Protein AF-A0A433SIH1-F1 (afdb_monomer_lite)

pLDDT: mean 79.59, std 10.71, range [51.03, 94.94]

Radius of gyration: 27.55 Å; chains: 1; bounding box: 48×40×76 Å

Organism: Elysia chlorotica (NCBI:txid188477)

Se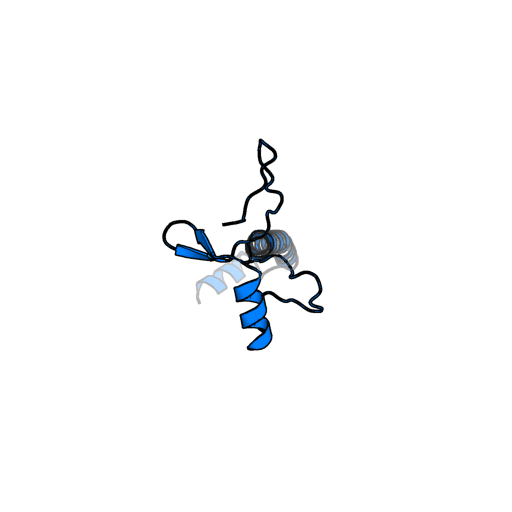condary structure (DSSP, 8-state):
-HHHHHHHHHH-S--HHHHHHHHHHHHHHHHHHHHHHHHHHHS------PPPTT-TT--SS--SHHHHHHHHHHS-EEEETTEEEE----EEE-SSS-EEE---

Structure (mmCIF, N/CA/C/O backbone):
data_AF-A0A433SIH1-F1
#
_entry.id   AF-A0A433SIH1-F1
#
loop_
_atom_site.group_PDB
_atom_site.id
_atom_site.type_symbol
_atom_site.label_atom_id
_atom_site.label_alt_id
_atom_site.label_comp_id
_atom_site.label_asym_id
_atom_site.label_entity_id
_atom_site.label_seq_id
_atom_site.pdbx_PDB_ins_code
_atom_site.Cartn_x
_atom_site.Cartn_y
_atom_site.Cartn_z
_atom_site.occupancy
_atom_site.B_iso_or_equiv
_atom_site.auth_seq_id
_atom_site.auth_comp_id
_atom_site.auth_asym_id
_atom_site.auth_atom_id
_atom_site.pdbx_PDB_model_num
ATOM 1 N N . MET A 1 1 ? -5.652 -10.390 44.430 1.00 52.38 1 MET A N 1
ATOM 2 C CA . MET A 1 1 ? -6.193 -9.302 43.592 1.00 52.38 1 MET A CA 1
ATOM 3 C C . MET A 1 1 ? -7.150 -8.464 44.440 1.00 52.38 1 MET A C 1
ATOM 5 O O . MET A 1 1 ? -8.348 -8.519 44.254 1.00 52.38 1 MET A O 1
ATOM 9 N N . LYS A 1 2 ? -6.635 -7.735 45.444 1.00 64.31 2 LYS A N 1
ATOM 10 C CA . LYS A 1 2 ? -7.468 -7.111 46.496 1.00 64.31 2 LYS A CA 1
ATOM 11 C C . LYS A 1 2 ? -8.179 -5.826 46.038 1.00 64.31 2 LYS A C 1
ATOM 13 O O . LYS A 1 2 ? -9.077 -5.364 46.719 1.00 64.31 2 LYS A O 1
ATOM 18 N N . PHE A 1 3 ? -7.758 -5.248 44.912 1.00 66.12 3 PHE A N 1
ATOM 19 C CA . PHE A 1 3 ? -8.336 -4.021 44.360 1.00 66.12 3 PHE A CA 1
ATOM 20 C C . PHE A 1 3 ? -9.607 -4.271 43.536 1.00 66.12 3 PHE A C 1
ATOM 22 O O . PHE A 1 3 ? -10.532 -3.471 43.637 1.00 66.12 3 PHE A O 1
ATOM 29 N N . ASP A 1 4 ? -9.692 -5.388 42.804 1.00 66.12 4 ASP A N 1
ATOM 30 C CA . ASP A 1 4 ? -10.888 -5.740 42.021 1.00 66.12 4 ASP A CA 1
ATOM 31 C C . ASP A 1 4 ? -12.111 -5.985 42.918 1.00 66.12 4 ASP A C 1
ATOM 33 O O . ASP A 1 4 ? -13.200 -5.503 42.614 1.00 66.12 4 ASP A O 1
ATOM 37 N N . ASP A 1 5 ? -11.920 -6.626 44.077 1.00 68.06 5 ASP A N 1
ATOM 38 C CA . ASP A 1 5 ? -12.994 -6.857 45.055 1.00 68.06 5 ASP A CA 1
ATOM 39 C C . ASP A 1 5 ? -13.561 -5.544 45.626 1.00 68.06 5 ASP A C 1
ATOM 41 O O . ASP A 1 5 ? -14.766 -5.412 45.835 1.00 68.06 5 ASP A O 1
ATOM 45 N N . ILE A 1 6 ? -12.705 -4.538 45.847 1.00 68.69 6 ILE A N 1
ATOM 46 C CA . ILE A 1 6 ? -13.115 -3.228 46.380 1.00 68.69 6 ILE A CA 1
ATOM 47 C C . ILE A 1 6 ? -13.903 -2.444 45.319 1.00 68.69 6 ILE A C 1
ATOM 49 O O . ILE A 1 6 ? -14.894 -1.785 45.640 1.00 68.69 6 ILE A O 1
ATOM 53 N N . LEU A 1 7 ? -13.493 -2.538 44.050 1.00 67.44 7 LEU A N 1
ATOM 54 C CA . LEU A 1 7 ? -14.175 -1.901 42.921 1.00 67.44 7 LEU A CA 1
ATOM 55 C C . LEU A 1 7 ? -15.544 -2.533 42.653 1.00 67.44 7 LEU A C 1
ATOM 57 O O . LEU A 1 7 ? -16.516 -1.804 42.444 1.00 67.44 7 LEU A O 1
ATOM 61 N N . ALA A 1 8 ? -15.642 -3.861 42.725 1.00 63.06 8 ALA A N 1
ATOM 62 C CA . ALA A 1 8 ? -16.906 -4.577 42.586 1.00 63.06 8 ALA A CA 1
ATOM 63 C C . ALA A 1 8 ? -17.892 -4.218 43.712 1.00 63.06 8 ALA A C 1
ATOM 65 O O . ALA A 1 8 ? -19.079 -4.013 43.456 1.00 63.06 8 ALA A O 1
ATOM 66 N N . GLN A 1 9 ? -17.401 -4.075 44.949 1.00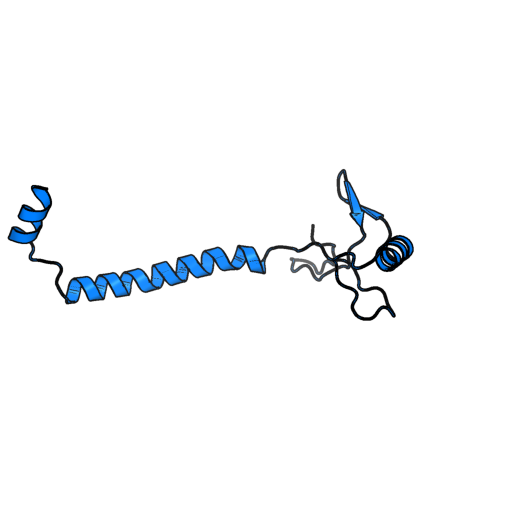 64.44 9 GLN A N 1
ATOM 67 C CA . GLN A 1 9 ? -18.234 -3.801 46.122 1.00 64.44 9 GLN A CA 1
ATOM 68 C C . GLN A 1 9 ? -18.738 -2.346 46.207 1.00 64.44 9 GLN A C 1
ATOM 70 O O . GLN A 1 9 ? -19.814 -2.112 46.751 1.00 64.44 9 GLN A O 1
ATOM 75 N N . GLN A 1 10 ? -17.985 -1.371 45.684 1.00 61.75 10 GLN A N 1
ATOM 76 C CA . G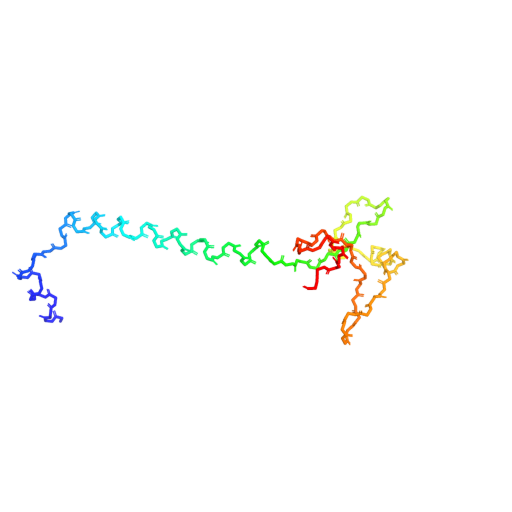LN A 1 10 ? -18.335 0.062 45.732 1.00 61.75 10 GLN A CA 1
ATOM 77 C C . GLN A 1 10 ? -19.056 0.565 44.471 1.00 61.75 10 GLN A C 1
ATOM 79 O O . GLN A 1 10 ? -19.878 1.474 44.558 1.00 61.75 10 GLN A O 1
ATOM 84 N N . THR A 1 11 ? -18.758 -0.008 43.301 1.00 64.56 11 THR A N 1
ATOM 85 C CA . THR A 1 11 ? -19.213 0.511 41.993 1.00 64.56 11 THR A CA 1
ATOM 86 C C . THR A 1 11 ? -20.237 -0.393 41.295 1.00 64.56 11 THR A C 1
ATOM 88 O O . THR A 1 11 ? -20.897 0.059 40.360 1.00 64.56 11 THR A O 1
ATOM 91 N N . GLY A 1 12 ? -20.401 -1.640 41.760 1.00 62.75 12 GLY A N 1
ATOM 92 C CA . GLY A 1 12 ? -21.159 -2.690 41.071 1.00 62.75 12 GLY A CA 1
ATOM 93 C C . GLY A 1 12 ? -20.374 -3.320 39.912 1.00 62.75 12 GLY A C 1
ATOM 94 O O . GLY A 1 12 ? -19.493 -2.686 39.331 1.00 62.75 12 GLY A O 1
ATOM 95 N N . GLU A 1 13 ? -20.673 -4.581 39.579 1.00 67.12 13 GLU A N 1
ATOM 96 C CA . GLU A 1 13 ? -20.121 -5.261 38.394 1.00 67.12 13 GLU A CA 1
ATOM 97 C C . GLU A 1 13 ? -20.404 -4.478 37.098 1.00 67.12 13 GLU A C 1
ATOM 99 O O . GLU A 1 13 ? -21.318 -3.652 37.041 1.00 67.12 13 GLU A O 1
ATOM 104 N N . PHE A 1 14 ? -19.634 -4.768 36.038 1.00 68.19 14 PHE A N 1
ATOM 105 C CA . PHE A 1 14 ? -19.772 -4.142 34.718 1.00 68.19 14 PHE A CA 1
ATOM 106 C C . PHE A 1 14 ? -21.220 -4.248 34.213 1.00 68.19 14 PHE A C 1
ATOM 108 O O . PHE A 1 14 ? -21.670 -5.290 33.733 1.00 68.19 14 PHE A O 1
ATOM 115 N N . GLY A 1 15 ? -21.971 -3.155 34.336 1.00 79.44 15 GLY A N 1
ATOM 116 C CA . GLY A 1 15 ? -23.392 -3.154 34.020 1.00 79.44 15 GLY A CA 1
ATOM 117 C C . GLY A 1 15 ? -23.640 -3.299 32.512 1.00 79.44 15 GLY A C 1
ATOM 118 O O . GLY A 1 15 ? -22.813 -2.874 31.697 1.00 79.44 15 GLY A O 1
ATOM 119 N N . PRO A 1 16 ? -24.818 -3.792 32.088 1.00 77.75 16 PRO A N 1
ATOM 120 C CA . PRO A 1 16 ? -25.151 -3.937 30.667 1.00 77.75 16 PRO A CA 1
ATOM 121 C C . PRO A 1 16 ? -25.100 -2.601 29.910 1.00 77.75 16 PRO A C 1
ATOM 123 O O . PRO A 1 16 ? -24.818 -2.570 28.715 1.00 77.75 16 PRO A O 1
ATOM 126 N N . TYR A 1 17 ? -25.343 -1.482 30.600 1.00 83.19 17 TYR A N 1
ATOM 127 C CA . TYR A 1 17 ? -25.207 -0.141 30.032 1.00 83.19 17 TYR A CA 1
ATOM 128 C C . TYR A 1 17 ? -23.740 0.248 29.789 1.00 83.19 17 TYR A C 1
ATOM 130 O O . TYR A 1 17 ? -23.409 0.712 28.701 1.00 83.19 17 TYR A O 1
ATOM 138 N N . GLN A 1 18 ? -22.850 -0.003 30.755 1.00 82.88 18 GLN A N 1
ATOM 139 C CA . GLN A 1 18 ? -21.412 0.257 30.612 1.00 82.88 18 GLN A CA 1
ATOM 140 C C . GLN A 1 18 ? -20.809 -0.587 29.487 1.00 82.88 18 GLN A C 1
ATOM 142 O O . GLN A 1 18 ? -20.050 -0.064 28.676 1.00 82.88 18 GLN A O 1
ATOM 147 N N . ALA A 1 19 ? -21.217 -1.854 29.372 1.00 85.06 19 ALA A N 1
ATOM 148 C CA . ALA A 1 19 ? -20.805 -2.719 28.272 1.00 85.06 19 ALA A CA 1
ATOM 149 C C . ALA A 1 19 ? -21.247 -2.167 26.903 1.00 85.06 19 ALA A C 1
ATOM 151 O O . ALA A 1 19 ? -20.443 -2.099 25.977 1.00 85.06 19 ALA A O 1
ATOM 152 N N . ARG A 1 20 ? -22.499 -1.702 26.769 1.00 88.94 20 ARG A N 1
ATOM 153 C CA . ARG A 1 20 ? -22.998 -1.091 25.520 1.00 88.94 20 ARG A CA 1
ATOM 154 C C . ARG A 1 20 ? -22.234 0.178 25.153 1.00 88.94 20 ARG A C 1
ATOM 156 O O . ARG A 1 20 ? -21.850 0.332 23.999 1.00 88.94 20 ARG A O 1
ATOM 163 N N . VAL A 1 21 ? -21.997 1.066 26.118 1.00 89.81 21 VAL A N 1
ATOM 164 C CA . VAL A 1 21 ? -21.237 2.307 25.895 1.00 89.81 21 VAL A CA 1
ATOM 165 C C . VAL A 1 21 ? -19.791 1.997 25.510 1.00 89.81 21 VAL A C 1
ATOM 167 O O . VAL A 1 21 ? -19.267 2.607 24.583 1.00 89.81 21 VAL A O 1
ATOM 170 N N . TYR A 1 22 ? -19.165 1.011 26.154 1.00 89.25 22 TYR A N 1
ATOM 171 C CA . TYR A 1 22 ? -17.809 0.578 25.823 1.00 89.25 22 TYR A CA 1
ATOM 172 C C . TYR A 1 22 ? -17.715 0.006 24.401 1.00 89.25 22 TYR A C 1
ATOM 174 O O . TYR A 1 22 ? -16.822 0.376 23.642 1.00 89.25 22 TYR A O 1
ATOM 182 N N . VAL A 1 23 ? -18.676 -0.832 23.996 1.00 90.50 23 VAL A N 1
ATOM 183 C CA . VAL A 1 23 ? -18.757 -1.351 22.621 1.00 90.50 23 VAL A CA 1
ATOM 184 C C . VAL A 1 23 ? -18.959 -0.213 21.618 1.00 90.50 23 VAL A C 1
ATOM 186 O O . VAL A 1 23 ? -18.244 -0.153 20.620 1.00 90.50 23 VAL A O 1
ATOM 189 N N . LEU A 1 24 ? -19.869 0.727 21.896 1.00 91.50 24 LEU A N 1
ATOM 190 C CA . LEU A 1 24 ? -20.097 1.900 21.044 1.00 91.50 24 LEU A CA 1
ATOM 191 C 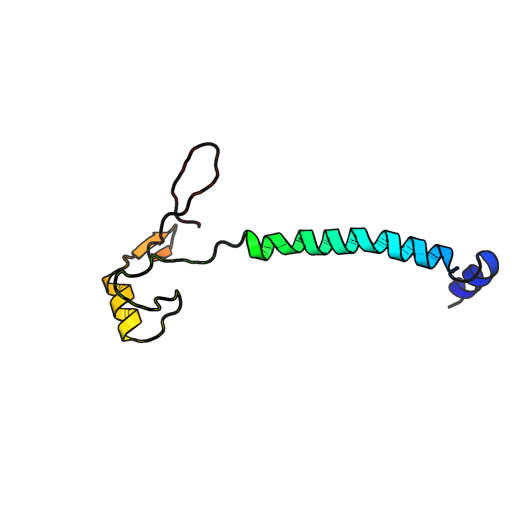C . LEU A 1 24 ? -18.852 2.789 20.924 1.00 91.50 24 LEU A C 1
ATOM 193 O O . LEU A 1 24 ? -18.595 3.315 19.846 1.00 91.50 24 LEU A O 1
ATOM 197 N N . ALA A 1 25 ? -18.061 2.922 21.991 1.00 91.69 25 ALA A N 1
ATOM 198 C CA . ALA A 1 25 ? -16.791 3.645 21.972 1.00 91.69 25 ALA A CA 1
ATOM 199 C C . ALA A 1 25 ? -15.686 2.892 21.207 1.00 91.69 25 ALA A C 1
ATOM 201 O O . ALA A 1 25 ? -14.800 3.516 20.626 1.00 91.69 25 ALA A O 1
ATOM 202 N N . CYS A 1 26 ? -15.745 1.560 21.163 1.00 91.69 26 CYS A N 1
ATOM 203 C CA . CYS A 1 26 ? -14.787 0.729 20.436 1.00 91.69 26 CYS A CA 1
ATOM 204 C C . CYS A 1 26 ? -14.995 0.788 18.911 1.00 91.69 26 CYS A C 1
ATOM 206 O O . CYS A 1 26 ? -14.023 0.805 18.157 1.00 91.69 26 CYS A O 1
ATOM 208 N N . LEU A 1 27 ? -16.244 0.885 18.441 1.00 92.31 27 LEU A N 1
ATOM 209 C CA . LEU A 1 27 ? -16.569 0.958 17.008 1.00 92.31 27 LEU A CA 1
ATOM 210 C C . LE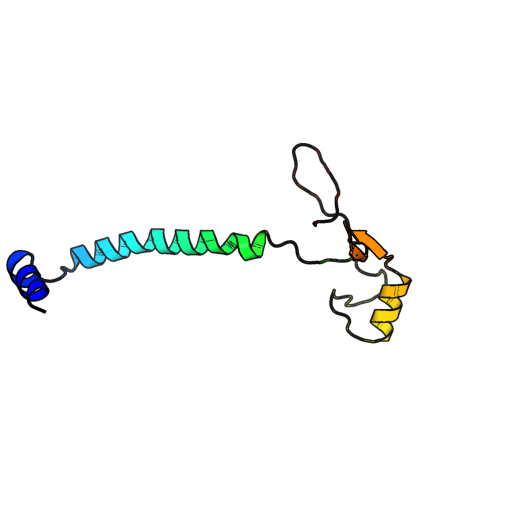U A 1 27 ? -15.783 2.039 16.231 1.00 92.31 27 LEU A C 1
ATOM 212 O O . LEU A 1 27 ? -15.149 1.682 15.235 1.00 92.31 27 LEU A O 1
ATOM 216 N N . PRO A 1 28 ? -15.743 3.324 16.649 1.00 93.62 28 PRO A N 1
ATOM 217 C CA . PRO A 1 28 ? -14.974 4.341 15.935 1.00 93.62 28 PRO A CA 1
ATOM 218 C C . PRO A 1 28 ? -13.464 4.069 15.973 1.00 93.62 28 PRO A C 1
ATOM 220 O O . PRO A 1 28 ? -12.778 4.293 14.976 1.00 93.62 28 PRO A O 1
ATOM 223 N N . LEU A 1 29 ? -12.940 3.521 17.076 1.00 94.12 29 LEU A N 1
ATOM 224 C CA . LEU A 1 29 ? -11.521 3.167 17.196 1.00 94.12 29 LEU A CA 1
ATOM 225 C C . LEU A 1 29 ? -11.123 2.081 16.191 1.00 94.12 29 LEU A C 1
ATOM 227 O O . LEU A 1 29 ? -10.091 2.199 15.533 1.00 94.12 29 LEU A O 1
ATOM 231 N N . LEU A 1 30 ? -11.967 1.061 16.015 1.00 94.06 30 LEU A N 1
ATOM 232 C CA . LEU A 1 30 ? -11.749 0.015 15.016 1.00 94.06 30 LEU A CA 1
ATOM 233 C C . LEU A 1 30 ? -11.793 0.581 13.596 1.00 94.06 30 LEU A C 1
ATOM 235 O O . LEU A 1 30 ? -10.921 0.270 12.784 1.00 94.06 30 LEU A O 1
ATOM 239 N N . THR A 1 31 ? -12.759 1.457 13.298 1.00 94.25 31 THR A N 1
ATOM 240 C CA . THR A 1 31 ? -12.821 2.097 11.976 1.00 94.25 31 THR A CA 1
ATOM 241 C C . THR A 1 31 ? -11.589 2.955 11.699 1.00 94.25 31 THR A C 1
ATOM 243 O O . THR A 1 31 ? -11.028 2.872 10.608 1.00 94.25 31 THR A O 1
ATOM 246 N N . GLN A 1 32 ? -11.103 3.704 12.692 1.00 94.94 32 GLN A N 1
ATOM 247 C CA . GLN A 1 32 ? -9.896 4.516 12.560 1.00 94.94 32 GLN A CA 1
ATOM 248 C C . GLN A 1 32 ? -8.653 3.650 12.329 1.00 94.94 32 GLN A C 1
ATOM 250 O O . GLN A 1 32 ? -7.827 3.975 11.477 1.00 94.94 32 GLN A O 1
ATOM 255 N N . ALA A 1 33 ? -8.532 2.531 13.047 1.00 92.81 33 ALA A N 1
ATOM 256 C CA . ALA A 1 33 ? -7.431 1.593 12.865 1.00 92.81 33 ALA A CA 1
ATOM 257 C C . ALA A 1 33 ? -7.405 1.034 11.433 1.00 92.81 33 ALA A C 1
ATOM 259 O O . ALA A 1 33 ? -6.365 1.082 10.778 1.00 92.81 33 ALA A O 1
ATOM 260 N N . ILE A 1 34 ? -8.552 0.596 10.903 1.00 91.81 34 ILE A N 1
ATOM 261 C CA . ILE A 1 34 ? -8.652 0.096 9.522 1.00 91.81 34 ILE A CA 1
ATOM 262 C C . ILE A 1 34 ? -8.246 1.187 8.525 1.00 91.81 34 ILE A C 1
ATOM 264 O O . ILE A 1 34 ? -7.401 0.948 7.662 1.00 91.81 34 ILE A O 1
ATOM 268 N N . MET A 1 35 ? -8.788 2.399 8.677 1.00 93.44 35 MET A N 1
ATOM 269 C CA . MET A 1 35 ? -8.478 3.524 7.790 1.00 93.44 35 MET A CA 1
ATOM 270 C C . MET A 1 35 ? -7.000 3.916 7.829 1.00 93.44 35 MET A C 1
ATOM 272 O O . MET A 1 35 ? -6.458 4.318 6.807 1.00 93.44 35 MET A O 1
ATOM 276 N N . SER A 1 36 ? -6.323 3.758 8.969 1.00 92.00 36 SER A N 1
ATOM 277 C CA . SER A 1 36 ? -4.886 4.037 9.080 1.00 92.00 36 SER A CA 1
ATOM 278 C C . SER A 1 36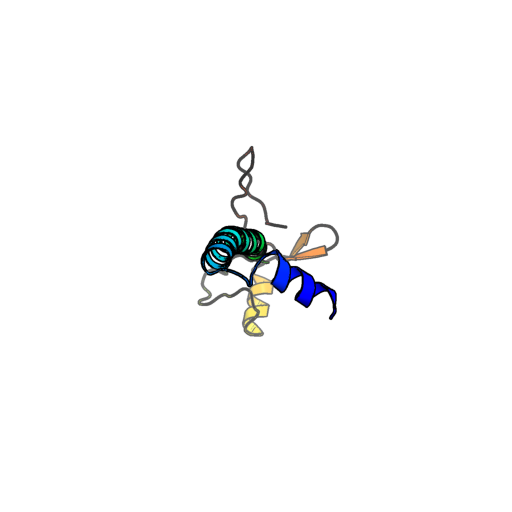 ? -3.999 3.019 8.349 1.00 92.00 36 SER A C 1
ATOM 280 O O . SER A 1 36 ? -2.883 3.355 7.959 1.00 92.00 36 SER A O 1
ATOM 282 N N . ILE A 1 37 ? -4.494 1.797 8.122 1.00 91.00 37 ILE A N 1
ATOM 283 C CA . ILE A 1 37 ? -3.754 0.714 7.457 1.00 91.00 37 ILE A CA 1
ATOM 284 C C . ILE A 1 37 ? -3.952 0.750 5.933 1.00 91.00 37 ILE A C 1
ATOM 286 O O . ILE A 1 37 ? -3.027 0.424 5.190 1.00 91.00 37 ILE A O 1
ATOM 290 N N . LEU A 1 38 ? -5.124 1.181 5.448 1.00 90.81 38 LEU A N 1
ATOM 291 C CA . LEU A 1 38 ? -5.442 1.243 4.011 1.00 90.81 38 LEU A CA 1
ATOM 292 C C . LEU A 1 38 ? -4.367 1.943 3.149 1.00 90.81 38 LEU A C 1
ATOM 294 O O . LEU A 1 38 ? -4.013 1.383 2.107 1.00 90.81 38 LEU A O 1
ATOM 298 N N . PRO A 1 39 ? -3.787 3.092 3.560 1.00 88.62 39 PRO A N 1
ATOM 299 C CA . PRO A 1 39 ? -2.787 3.793 2.766 1.00 88.62 39 PRO A CA 1
ATOM 300 C C . PRO A 1 39 ? -1.550 2.964 2.436 1.00 88.62 39 PRO A C 1
ATOM 302 O O . PRO A 1 39 ? -0.962 3.158 1.379 1.00 88.62 39 PRO A O 1
ATOM 305 N N . VAL A 1 40 ? -1.172 2.014 3.294 1.00 85.62 40 VAL A N 1
ATOM 306 C CA . VAL A 1 40 ? -0.018 1.134 3.054 1.00 85.62 40 VAL A CA 1
ATOM 307 C C . VAL A 1 40 ? -0.200 0.328 1.765 1.00 85.62 40 VAL A C 1
ATOM 309 O O . VAL A 1 40 ? 0.770 0.066 1.062 1.00 85.62 40 VAL A O 1
ATOM 312 N N . PHE A 1 41 ? -1.440 -0.022 1.420 1.00 84.06 41 PHE A N 1
ATOM 313 C CA . PHE A 1 41 ? -1.753 -0.773 0.206 1.00 84.06 41 PHE A CA 1
ATOM 314 C C . PHE A 1 41 ? -2.080 0.131 -0.981 1.00 84.06 41 PHE A C 1
ATOM 316 O O . PHE A 1 41 ? -1.755 -0.212 -2.112 1.00 84.06 41 PHE A O 1
ATOM 323 N N . THR A 1 42 ? -2.725 1.277 -0.744 1.00 82.81 42 THR A N 1
ATOM 324 C CA . THR A 1 42 ? -3.199 2.147 -1.831 1.00 82.81 42 THR A CA 1
ATOM 325 C C . THR A 1 42 ? -2.168 3.170 -2.296 1.00 82.81 42 THR A C 1
ATOM 327 O O . THR A 1 42 ? -2.239 3.609 -3.439 1.00 82.81 42 THR A O 1
ATOM 330 N N . LEU A 1 43 ? -1.234 3.584 -1.433 1.00 79.38 43 LEU A N 1
ATOM 331 C CA . LEU A 1 43 ? -0.187 4.560 -1.771 1.00 79.38 43 LEU A CA 1
ATOM 332 C C . LEU A 1 43 ? 1.149 3.895 -2.125 1.00 79.38 43 LEU A C 1
ATOM 334 O O . LEU A 1 43 ? 2.074 4.591 -2.542 1.00 79.38 43 LEU A O 1
ATOM 338 N N . ALA A 1 44 ? 1.273 2.575 -1.974 1.00 76.00 44 ALA A N 1
ATOM 339 C CA . ALA A 1 44 ? 2.472 1.869 -2.396 1.00 76.00 44 ALA A CA 1
ATOM 340 C C . ALA A 1 44 ? 2.596 1.912 -3.926 1.00 76.00 44 ALA A C 1
ATOM 342 O O . ALA A 1 44 ? 1.816 1.293 -4.650 1.00 76.00 44 ALA A O 1
ATOM 343 N N . SER A 1 45 ? 3.610 2.627 -4.417 1.00 72.00 45 SER A N 1
ATOM 344 C CA . SER A 1 45 ? 4.035 2.525 -5.810 1.00 72.00 45 SER A CA 1
ATOM 345 C C . SER A 1 45 ? 4.717 1.175 -6.012 1.00 72.00 45 SER A C 1
ATOM 347 O O . SER A 1 45 ? 5.796 0.912 -5.477 1.00 72.00 45 SER A O 1
ATOM 349 N N . LEU A 1 46 ? 4.071 0.283 -6.759 1.00 74.69 46 LEU A N 1
ATOM 350 C CA . LEU A 1 46 ? 4.680 -0.973 -7.178 1.00 74.69 46 LEU A CA 1
ATOM 351 C C . LEU A 1 46 ? 5.602 -0.713 -8.371 1.00 74.69 46 LEU A C 1
ATOM 353 O O . LEU A 1 46 ? 5.294 0.081 -9.267 1.00 74.69 46 LEU A O 1
ATOM 357 N N . ARG A 1 47 ? 6.720 -1.443 -8.423 1.00 77.81 47 ARG A N 1
ATOM 358 C CA . ARG A 1 47 ? 7.587 -1.434 -9.604 1.00 77.81 47 ARG A CA 1
ATOM 359 C C . ARG A 1 47 ? 6.775 -1.924 -10.796 1.00 77.81 47 ARG A C 1
ATOM 361 O O . ARG A 1 47 ? 6.234 -3.028 -10.780 1.00 77.81 47 ARG A O 1
ATOM 368 N N . HIS A 1 48 ? 6.701 -1.098 -11.823 1.00 80.62 48 HIS A N 1
ATOM 369 C CA . HIS A 1 48 ? 5.913 -1.355 -13.016 1.00 80.62 48 HIS A CA 1
ATOM 370 C C . HIS A 1 48 ? 6.784 -1.160 -14.252 1.00 80.62 48 HIS A C 1
ATOM 372 O O . HIS A 1 48 ? 7.815 -0.489 -14.226 1.00 80.62 48 HIS A O 1
ATOM 378 N N . ARG A 1 49 ? 6.366 -1.786 -15.346 1.00 83.88 49 ARG A N 1
ATOM 379 C CA . ARG A 1 49 ? 6.971 -1.624 -16.664 1.00 83.88 49 ARG A CA 1
ATOM 380 C C . ARG A 1 49 ? 5.872 -1.516 -17.707 1.00 83.88 49 ARG A C 1
ATOM 382 O O . ARG A 1 49 ? 4.746 -1.944 -17.458 1.00 83.88 49 ARG A O 1
ATOM 389 N N . CYS A 1 50 ? 6.211 -0.970 -18.863 1.00 82.88 50 CYS A N 1
ATOM 390 C CA . CYS A 1 50 ? 5.306 -0.961 -20.001 1.00 82.88 50 CYS A CA 1
ATOM 391 C C . CYS A 1 50 ? 5.059 -2.390 -20.502 1.00 82.88 50 CYS A C 1
ATOM 393 O O . CYS A 1 50 ? 5.992 -3.192 -20.549 1.00 82.88 50 CYS A O 1
ATOM 395 N N . ALA A 1 51 ? 3.817 -2.687 -20.885 1.00 84.75 51 ALA A N 1
ATOM 396 C CA . ALA A 1 51 ? 3.482 -3.954 -21.523 1.00 84.75 51 ALA A CA 1
ATOM 397 C C . ALA A 1 51 ? 4.100 -4.021 -22.928 1.00 84.75 51 ALA A C 1
ATOM 399 O O . ALA A 1 51 ? 4.000 -3.063 -23.701 1.00 84.75 51 ALA A O 1
ATOM 400 N N . ILE A 1 52 ? 4.726 -5.147 -23.266 1.00 85.56 52 ILE A N 1
ATOM 401 C CA . ILE A 1 52 ? 5.349 -5.353 -24.578 1.00 85.56 52 ILE A CA 1
ATOM 402 C C . ILE A 1 52 ? 4.247 -5.563 -25.636 1.00 85.56 52 ILE A C 1
ATOM 404 O O . ILE A 1 52 ? 3.449 -6.500 -25.514 1.00 85.56 52 ILE A O 1
ATOM 408 N N . PRO A 1 53 ? 4.182 -4.739 -26.701 1.00 82.94 53 PRO A N 1
ATOM 409 C CA . PRO A 1 53 ? 3.144 -4.868 -27.718 1.00 82.94 53 PRO A CA 1
ATOM 410 C C . PRO A 1 53 ? 3.259 -6.214 -28.447 1.00 82.94 53 PRO A C 1
ATOM 412 O O . PRO A 1 53 ? 4.329 -6.594 -28.917 1.00 82.94 53 PRO A O 1
ATOM 415 N N . GLY A 1 54 ? 2.141 -6.936 -28.553 1.00 81.06 54 GLY A N 1
ATOM 416 C CA . GLY A 1 54 ? 2.070 -8.229 -29.244 1.00 81.06 54 GLY A CA 1
ATOM 417 C C . GLY A 1 54 ? 2.401 -9.455 -28.386 1.00 81.06 54 GLY A C 1
ATOM 418 O O . GLY A 1 54 ? 2.307 -10.572 -28.893 1.00 81.06 54 GLY A O 1
ATOM 419 N N . LEU A 1 55 ? 2.736 -9.283 -27.101 1.00 81.81 55 LEU A N 1
ATOM 420 C CA . LEU A 1 55 ? 2.916 -10.395 -26.167 1.00 81.81 55 LEU A CA 1
ATOM 421 C C . LEU A 1 55 ? 1.659 -10.569 -25.289 1.00 81.81 55 LEU A C 1
ATOM 423 O O . LEU A 1 55 ? 1.407 -9.737 -24.415 1.00 81.81 55 LEU A O 1
ATOM 427 N N . PRO A 1 56 ? 0.841 -11.620 -25.492 1.00 78.81 56 PRO A N 1
ATOM 428 C CA . PRO A 1 56 ? -0.274 -11.902 -24.593 1.00 78.81 56 PRO A CA 1
ATOM 429 C C . PRO A 1 56 ? 0.256 -12.350 -23.221 1.00 78.81 56 PRO A C 1
ATOM 431 O O . PRO A 1 56 ? 1.193 -13.142 -23.147 1.00 78.81 56 PRO A O 1
ATOM 434 N N . ASN A 1 57 ? -0.371 -11.876 -22.139 1.00 79.12 57 ASN A N 1
ATOM 435 C CA . ASN A 1 57 ? -0.027 -12.188 -20.741 1.00 79.12 57 ASN A CA 1
ATOM 436 C C . ASN A 1 57 ? 1.357 -11.703 -20.259 1.00 79.12 57 ASN A C 1
ATOM 438 O O . ASN A 1 57 ? 1.980 -12.351 -19.413 1.00 79.12 57 ASN A O 1
ATOM 442 N N . ASP A 1 58 ? 1.822 -10.545 -20.738 1.00 82.12 58 ASP A N 1
ATOM 443 C CA . ASP A 1 58 ? 2.998 -9.878 -20.167 1.00 82.12 58 ASP A CA 1
ATOM 444 C C . ASP A 1 58 ? 2.711 -9.389 -18.732 1.00 82.12 58 ASP A C 1
ATOM 446 O O . ASP A 1 58 ? 1.979 -8.427 -18.500 1.00 82.12 58 ASP A O 1
ATOM 450 N N . THR A 1 59 ? 3.276 -10.089 -17.748 1.00 83.00 59 THR A N 1
ATOM 451 C CA . THR A 1 59 ? 3.224 -9.738 -16.320 1.00 83.00 59 THR A CA 1
ATOM 452 C C . THR A 1 59 ? 4.580 -9.248 -15.848 1.00 83.00 59 THR A C 1
ATOM 454 O O . THR A 1 59 ? 5.578 -9.818 -16.268 1.00 83.00 59 THR A O 1
ATOM 457 N N . TYR A 1 60 ? 4.656 -8.339 -14.867 1.00 83.25 60 TYR A N 1
ATOM 458 C CA . TYR A 1 60 ? 5.940 -7.854 -14.324 1.00 83.25 60 TYR A CA 1
ATOM 459 C C . TYR A 1 60 ? 6.924 -8.972 -13.895 1.00 83.25 60 TYR A C 1
ATOM 461 O O . TYR A 1 60 ? 8.138 -8.821 -14.022 1.00 83.25 60 TYR A O 1
ATOM 469 N N . ALA A 1 61 ? 6.448 -10.131 -13.437 1.00 85.94 61 ALA A N 1
ATOM 470 C CA . ALA A 1 61 ? 7.329 -11.266 -13.166 1.00 85.94 61 ALA A CA 1
ATOM 471 C C . ALA A 1 61 ? 7.878 -11.898 -14.462 1.00 85.94 61 ALA A C 1
ATOM 473 O O . ALA A 1 61 ? 7.153 -12.080 -15.441 1.00 85.94 61 ALA A O 1
ATOM 474 N N . VAL A 1 62 ? 9.161 -12.272 -14.459 1.00 86.81 62 VAL A N 1
ATOM 475 C CA . VAL A 1 62 ? 9.762 -13.043 -15.557 1.00 86.81 62 VAL A CA 1
ATOM 476 C C . VAL A 1 62 ? 9.191 -14.460 -15.522 1.00 86.81 62 VAL A C 1
ATOM 478 O O . VAL A 1 62 ? 9.385 -15.185 -14.553 1.00 86.81 62 VAL A O 1
ATOM 481 N N . GLN A 1 63 ? 8.475 -14.843 -16.577 1.00 86.88 63 GLN A N 1
ATOM 482 C CA . GLN A 1 63 ? 7.791 -16.144 -16.653 1.00 86.88 63 GLN A CA 1
ATOM 483 C C . GLN A 1 63 ? 8.648 -17.242 -17.303 1.00 86.88 63 GLN A C 1
ATOM 485 O O . GLN A 1 63 ? 8.444 -18.423 -17.046 1.00 86.88 63 GLN A O 1
ATOM 490 N N . SER A 1 64 ? 9.576 -16.872 -18.188 1.00 87.50 64 SER A N 1
ATOM 491 C CA . SER A 1 64 ? 10.444 -17.805 -18.916 1.00 87.50 64 SER A CA 1
ATOM 492 C C . SER A 1 64 ? 11.717 -17.108 -19.395 1.00 87.50 64 SER A C 1
ATOM 494 O O . SER A 1 64 ? 11.778 -15.879 -19.456 1.00 87.50 64 SER A O 1
ATOM 496 N N . GLU A 1 65 ? 12.718 -17.886 -19.803 1.00 90.62 65 GLU A N 1
ATOM 497 C CA . GLU A 1 65 ? 13.964 -17.354 -20.367 1.00 90.62 65 GLU A CA 1
ATOM 498 C C . GLU A 1 65 ? 13.718 -16.556 -21.660 1.00 90.62 65 GLU A C 1
ATOM 500 O O . GLU A 1 65 ? 14.251 -15.460 -21.839 1.00 90.62 65 GLU A O 1
ATOM 505 N N . ARG A 1 66 ? 12.818 -17.037 -22.530 1.00 87.25 66 ARG A N 1
ATOM 506 C CA . ARG A 1 66 ? 12.391 -16.303 -23.732 1.00 87.25 66 ARG A CA 1
ATOM 507 C C . ARG A 1 66 ? 11.748 -14.964 -23.369 1.00 87.25 66 ARG A C 1
ATOM 509 O O . ARG A 1 66 ? 12.009 -13.959 -24.026 1.00 87.25 66 ARG A O 1
ATOM 516 N N . HIS A 1 67 ? 10.925 -14.936 -22.321 1.00 88.25 67 HIS A N 1
ATOM 517 C CA . HIS A 1 67 ? 10.320 -13.699 -21.832 1.00 88.25 67 HIS A CA 1
ATOM 518 C C . HIS A 1 67 ? 11.400 -12.731 -21.319 1.00 88.25 67 HIS A C 1
ATOM 520 O O . HIS A 1 67 ? 11.371 -11.551 -21.657 1.00 88.25 67 HIS A O 1
ATOM 526 N N . GLN A 1 68 ? 12.415 -13.223 -20.606 1.00 88.56 68 GLN A N 1
ATOM 527 C CA . GLN A 1 68 ? 13.544 -12.401 -20.165 1.00 88.56 68 GLN A CA 1
ATOM 528 C C . GLN A 1 68 ? 14.315 -11.780 -21.338 1.00 88.56 68 GLN A C 1
ATOM 530 O O . GLN A 1 68 ? 14.634 -10.593 -21.304 1.00 88.56 68 GLN A O 1
ATOM 535 N N . GLN A 1 69 ? 14.578 -12.549 -22.396 1.00 90.00 69 GLN A N 1
ATOM 536 C CA . GLN A 1 69 ? 15.245 -12.044 -23.601 1.00 90.00 69 GLN A CA 1
ATOM 537 C C . GLN A 1 69 ? 14.417 -10.953 -24.292 1.00 90.00 69 GLN A C 1
ATOM 539 O O . GLN A 1 69 ? 14.960 -9.913 -24.662 1.00 90.00 69 GLN A O 1
ATOM 544 N N . LEU A 1 70 ? 13.099 -11.147 -24.400 1.00 88.38 70 LEU A N 1
ATOM 545 C CA . LEU A 1 70 ? 12.184 -10.147 -24.959 1.00 88.38 70 LEU A CA 1
ATOM 546 C C . LEU A 1 70 ? 12.158 -8.868 -24.120 1.00 88.38 70 LEU A C 1
ATOM 548 O O . LEU A 1 70 ? 12.235 -7.776 -24.679 1.00 88.38 70 LEU A O 1
ATOM 552 N N . ILE A 1 71 ? 12.122 -8.984 -22.791 1.00 88.69 71 ILE A N 1
ATOM 553 C CA . ILE A 1 71 ? 12.208 -7.833 -21.884 1.00 88.69 71 ILE A CA 1
ATOM 554 C C . ILE A 1 71 ? 13.540 -7.102 -22.088 1.00 88.69 71 ILE A C 1
ATOM 556 O O . ILE A 1 71 ? 13.560 -5.882 -22.199 1.00 88.69 71 ILE A O 1
ATOM 560 N N . ASN A 1 72 ? 14.667 -7.817 -22.151 1.00 89.69 72 ASN A N 1
ATOM 561 C CA . ASN A 1 72 ? 15.996 -7.235 -22.381 1.00 89.69 72 ASN A CA 1
ATOM 562 C C . ASN A 1 72 ? 16.097 -6.499 -23.725 1.00 89.69 72 ASN A C 1
ATOM 564 O O . ASN A 1 72 ? 16.746 -5.461 -23.787 1.00 89.69 72 ASN A O 1
ATOM 568 N N . ALA A 1 73 ? 15.462 -7.025 -24.773 1.00 88.25 73 ALA A N 1
ATOM 569 C CA . ALA A 1 73 ? 15.496 -6.442 -26.111 1.00 88.25 73 ALA A CA 1
ATOM 570 C C . ALA A 1 73 ? 14.553 -5.238 -26.278 1.00 88.25 73 ALA A C 1
ATOM 572 O O . ALA A 1 73 ? 14.832 -4.358 -27.086 1.00 88.25 73 ALA A O 1
ATOM 573 N N . SER A 1 74 ? 13.438 -5.205 -25.543 1.00 86.81 74 SER A N 1
ATOM 574 C CA . SER A 1 74 ? 12.393 -4.183 -25.707 1.00 86.81 74 SER A CA 1
ATOM 575 C C . SER A 1 74 ? 12.492 -3.022 -24.719 1.00 86.81 74 SER A C 1
ATOM 577 O O . SER A 1 74 ? 12.132 -1.902 -25.072 1.00 86.81 74 SER A O 1
ATOM 579 N N . ILE A 1 75 ? 12.967 -3.262 -23.493 1.00 87.81 75 ILE A N 1
ATOM 580 C CA . ILE A 1 75 ? 12.916 -2.274 -22.409 1.00 87.81 75 ILE A CA 1
ATOM 581 C C . ILE A 1 75 ? 14.338 -1.860 -22.019 1.00 87.81 75 ILE A C 1
ATOM 583 O O . ILE A 1 75 ? 15.048 -2.661 -21.401 1.00 87.81 75 ILE A O 1
ATOM 587 N N . PRO A 1 76 ? 14.767 -0.623 -22.321 1.00 87.56 76 PRO A N 1
ATOM 588 C CA . PRO A 1 76 ? 16.103 -0.154 -21.979 1.00 87.56 76 PRO A CA 1
ATOM 589 C C . PRO A 1 76 ? 16.278 0.053 -20.469 1.00 87.56 76 PRO A C 1
ATOM 591 O O . PRO A 1 76 ? 15.310 0.217 -19.715 1.00 87.56 76 PRO A O 1
ATOM 594 N N . TRP A 1 77 ? 17.541 0.051 -20.042 1.00 84.75 77 TRP A N 1
ATOM 595 C CA . TRP A 1 77 ? 17.950 0.456 -18.700 1.00 84.75 77 TRP A CA 1
ATOM 596 C C . TRP A 1 77 ? 18.066 1.976 -18.630 1.00 84.75 77 TRP A C 1
ATOM 598 O O . TRP A 1 77 ? 18.652 2.600 -19.512 1.00 84.75 77 TRP A O 1
ATOM 608 N N . GLU A 1 78 ? 17.530 2.552 -17.567 1.00 84.56 78 GLU A N 1
ATOM 609 C CA . GLU A 1 78 ? 17.569 3.974 -17.270 1.00 84.56 78 GLU A CA 1
ATOM 610 C C . GLU A 1 78 ? 18.279 4.188 -15.929 1.00 84.56 78 GLU A C 1
ATOM 612 O O . GLU A 1 78 ? 18.269 3.320 -15.047 1.00 84.56 78 GLU A O 1
ATOM 617 N N . LYS A 1 79 ? 18.963 5.326 -15.803 1.00 81.69 79 LYS A N 1
ATOM 618 C CA . LYS A 1 79 ? 19.685 5.675 -14.583 1.00 81.69 79 LYS A CA 1
ATOM 619 C C . LYS A 1 79 ? 18.686 6.214 -13.562 1.00 81.69 79 LYS A C 1
ATOM 621 O O . LYS A 1 79 ? 18.085 7.259 -13.791 1.00 81.69 79 LYS A O 1
ATOM 626 N N . ASP A 1 80 ? 18.545 5.509 -12.448 1.00 76.44 80 ASP A N 1
ATOM 627 C CA . ASP A 1 80 ? 17.623 5.845 -11.366 1.00 76.44 80 ASP A CA 1
ATOM 628 C C . ASP A 1 80 ? 18.441 6.137 -10.101 1.00 76.44 80 ASP A C 1
ATOM 630 O O . ASP A 1 80 ? 18.918 5.229 -9.414 1.00 76.44 80 ASP A O 1
ATOM 634 N N . GLY A 1 81 ? 18.722 7.422 -9.866 1.00 77.69 81 GLY A N 1
ATOM 635 C CA . GLY A 1 81 ? 19.662 7.866 -8.832 1.00 77.69 81 GLY A CA 1
ATOM 636 C C . GLY A 1 81 ? 21.072 7.290 -9.034 1.00 77.69 81 GLY A C 1
ATOM 637 O O . GLY A 1 81 ? 21.713 7.537 -10.062 1.00 77.69 81 GLY A O 1
ATOM 638 N N . ASP A 1 82 ? 21.540 6.518 -8.050 1.00 73.88 82 ASP A N 1
ATOM 639 C CA . ASP A 1 82 ? 22.833 5.812 -8.070 1.00 73.88 82 ASP A CA 1
ATOM 640 C C . ASP A 1 82 ? 22.745 4.388 -8.660 1.00 73.88 82 ASP A C 1
ATOM 642 O O . ASP A 1 82 ? 23.760 3.701 -8.791 1.00 73.88 82 ASP A O 1
ATOM 646 N N . GLY A 1 83 ? 21.542 3.928 -9.026 1.00 79.25 83 GLY A N 1
ATOM 647 C CA . GLY A 1 83 ? 21.282 2.592 -9.560 1.00 79.25 83 GLY A CA 1
ATOM 648 C C . GLY A 1 83 ? 20.880 2.572 -11.037 1.00 79.25 83 GLY A C 1
ATOM 649 O O . GLY A 1 83 ? 20.623 3.597 -11.670 1.00 79.25 83 GLY A O 1
ATOM 650 N N . TRP A 1 84 ? 20.798 1.359 -11.587 1.00 77.81 84 TRP A N 1
ATOM 651 C CA . TRP A 1 84 ? 20.216 1.099 -12.903 1.00 77.81 84 TRP A CA 1
ATOM 652 C C . TRP A 1 84 ? 18.889 0.372 -12.725 1.00 77.81 84 TRP A C 1
ATOM 654 O O . TRP A 1 84 ? 18.836 -0.721 -12.153 1.00 77.81 84 TRP A O 1
ATOM 664 N N . ALA A 1 85 ? 17.816 0.966 -13.232 1.00 80.62 85 ALA A N 1
ATOM 665 C CA . ALA A 1 85 ? 16.493 0.363 -13.255 1.00 80.62 85 ALA A CA 1
ATOM 666 C C . ALA A 1 85 ? 16.035 0.181 -14.701 1.00 80.62 85 ALA A C 1
ATOM 668 O O . ALA A 1 85 ? 16.561 0.793 -15.627 1.00 80.62 85 ALA A O 1
ATOM 669 N N . ARG A 1 86 ? 15.063 -0.701 -14.930 1.00 81.94 86 ARG A N 1
ATOM 670 C CA . ARG A 1 86 ? 14.383 -0.726 -16.227 1.00 81.94 86 ARG A CA 1
ATOM 671 C C . ARG A 1 86 ? 13.498 0.496 -16.357 1.00 81.94 86 ARG A C 1
ATOM 673 O O . ARG A 1 86 ? 12.843 0.863 -15.385 1.00 81.94 86 ARG A O 1
ATOM 680 N N . SER A 1 87 ? 13.469 1.066 -17.558 1.00 81.94 87 SER A N 1
ATOM 681 C CA . SER A 1 87 ? 12.543 2.147 -17.888 1.00 81.94 87 SER A CA 1
ATOM 682 C C . SER A 1 87 ? 11.106 1.729 -17.558 1.00 81.94 87 SER A C 1
ATOM 684 O O . SER A 1 87 ? 10.662 0.613 -17.856 1.00 81.94 87 SER A O 1
ATOM 686 N N . SER A 1 88 ? 10.400 2.623 -16.871 1.00 80.56 88 SER A N 1
ATOM 687 C CA . SER A 1 88 ? 9.006 2.447 -16.470 1.00 80.56 88 SER A CA 1
ATOM 688 C C . SER A 1 88 ? 8.120 3.405 -17.261 1.00 80.56 88 SER A C 1
ATOM 690 O O . SER A 1 88 ? 8.574 4.423 -17.781 1.00 80.56 88 SER A O 1
ATOM 692 N N . CYS A 1 89 ? 6.849 3.044 -17.416 1.00 79.25 89 CYS A N 1
ATOM 693 C CA . CYS A 1 89 ? 5.887 3.883 -18.122 1.00 79.25 89 CYS A CA 1
ATOM 694 C C . CYS A 1 89 ? 5.518 5.103 -17.271 1.00 79.25 89 CYS A C 1
ATOM 696 O O . CYS A 1 89 ? 5.331 4.987 -16.063 1.00 79.25 89 CYS A O 1
ATOM 698 N N . TYR A 1 90 ? 5.343 6.262 -17.906 1.00 77.25 90 TYR A N 1
ATOM 699 C CA . TYR A 1 90 ? 4.863 7.451 -17.212 1.00 77.25 90 TYR A CA 1
ATOM 700 C C . TYR A 1 90 ? 3.416 7.260 -16.753 1.00 77.25 90 TYR A C 1
ATOM 702 O O . TYR A 1 90 ? 2.534 6.962 -17.559 1.00 77.25 90 TYR A O 1
ATOM 710 N N . MET A 1 91 ? 3.165 7.482 -15.465 1.00 72.00 91 MET A N 1
ATOM 711 C CA . MET A 1 91 ? 1.814 7.598 -14.927 1.00 72.00 91 MET A CA 1
ATOM 712 C C . MET A 1 91 ? 1.504 9.055 -14.597 1.00 72.00 91 MET A C 1
ATOM 714 O O . MET A 1 91 ? 2.399 9.883 -14.402 1.00 72.00 91 MET A O 1
ATOM 718 N N . TYR A 1 92 ? 0.213 9.374 -14.565 1.00 70.62 92 TYR A N 1
ATOM 719 C CA . TYR A 1 92 ? -0.245 10.692 -14.155 1.00 70.62 92 TYR A CA 1
ATOM 720 C C . TYR A 1 92 ? 0.141 10.935 -12.695 1.00 70.62 92 TYR A C 1
ATOM 722 O O . TYR A 1 92 ? -0.261 10.172 -11.813 1.00 70.62 92 TYR A O 1
ATOM 730 N N . ARG A 1 93 ? 0.898 12.005 -12.434 1.00 67.94 93 ARG A N 1
ATOM 731 C CA . ARG A 1 93 ? 1.237 12.423 -11.076 1.00 67.94 93 ARG A CA 1
ATOM 732 C C . ARG A 1 93 ? 0.378 13.636 -10.705 1.00 67.94 93 ARG A C 1
ATOM 734 O O . ARG A 1 93 ? 0.598 14.714 -11.263 1.00 67.94 93 ARG A O 1
ATOM 741 N N . PRO A 1 94 ? -0.604 13.496 -9.792 1.00 63.12 94 PRO A N 1
ATOM 742 C CA . PRO A 1 94 ? -1.380 14.642 -9.338 1.00 63.12 94 PRO A CA 1
ATOM 743 C C . PRO A 1 94 ? -0.455 15.608 -8.586 1.00 63.12 94 PRO A C 1
ATOM 745 O O . PRO A 1 94 ? 0.160 15.248 -7.584 1.00 63.12 94 PRO A O 1
ATOM 748 N N . GLY A 1 95 ? -0.337 16.832 -9.095 1.00 68.50 95 GLY A N 1
ATOM 749 C CA . GLY A 1 95 ? 0.460 17.916 -8.528 1.00 68.50 95 GLY A CA 1
ATOM 750 C C . GLY A 1 95 ? -0.039 19.271 -9.030 1.00 68.50 95 GLY A C 1
ATOM 751 O O . GLY A 1 95 ? -0.937 19.334 -9.868 1.00 68.50 95 GLY A O 1
ATOM 752 N N . ASN A 1 96 ? 0.546 20.361 -8.529 1.00 64.94 96 ASN A N 1
ATOM 753 C CA . ASN A 1 96 ? 0.133 21.736 -8.856 1.00 64.94 96 ASN A CA 1
ATOM 754 C C . ASN A 1 96 ? 0.266 22.047 -10.362 1.00 64.94 96 ASN A C 1
ATOM 756 O O . ASN A 1 96 ? -0.434 22.913 -10.874 1.00 64.94 96 ASN A O 1
ATOM 760 N N . ASN A 1 97 ? 1.142 21.306 -11.054 1.00 73.06 97 ASN A N 1
ATOM 761 C CA . ASN A 1 97 ? 1.253 21.237 -12.506 1.00 73.06 97 ASN A CA 1
ATOM 762 C C . ASN A 1 97 ? 1.069 19.789 -12.969 1.00 73.06 97 ASN A C 1
ATOM 764 O O . ASN A 1 97 ? 1.555 18.855 -12.324 1.00 73.06 97 ASN A O 1
ATOM 768 N N . ILE A 1 98 ? 0.427 19.619 -14.127 1.00 63.56 98 ILE A N 1
ATOM 769 C CA . ILE A 1 98 ? 0.339 18.331 -14.818 1.00 63.56 98 ILE A CA 1
ATOM 770 C C . ILE A 1 98 ? 1.746 17.848 -15.183 1.00 63.56 98 ILE A C 1
ATOM 772 O O . ILE A 1 98 ? 2.395 18.391 -16.074 1.00 63.56 98 ILE A O 1
ATOM 776 N N . THR A 1 99 ? 2.237 16.838 -14.469 1.00 62.16 99 THR A N 1
ATOM 777 C CA . THR A 1 99 ? 3.541 16.229 -14.739 1.00 62.16 99 THR A CA 1
ATOM 778 C C . THR A 1 99 ? 3.374 14.734 -14.959 1.00 62.16 99 THR A C 1
ATOM 780 O O . THR A 1 99 ? 2.621 14.052 -14.263 1.00 62.16 99 THR A O 1
ATOM 783 N N . TRP A 1 100 ? 4.070 14.240 -15.976 1.00 61.12 100 TRP A N 1
ATOM 784 C CA . TRP A 1 100 ? 4.168 12.827 -16.304 1.00 61.12 100 TRP A CA 1
ATOM 785 C C . TRP A 1 100 ? 5.550 12.375 -15.846 1.00 61.12 100 TRP A C 1
ATOM 787 O O . TRP A 1 100 ? 6.553 12.957 -16.254 1.00 61.12 100 TRP A O 1
ATOM 797 N N . GLY A 1 101 ? 5.605 11.400 -14.942 1.00 62.88 101 GLY A N 1
ATOM 798 C CA . GLY A 1 101 ? 6.858 10.952 -14.332 1.00 62.88 101 GLY A CA 1
ATOM 799 C C . GLY A 1 101 ? 6.808 9.463 -13.981 1.00 62.88 101 GLY A C 1
ATOM 800 O O . GLY A 1 101 ? 5.715 8.952 -13.722 1.00 62.88 101 GLY A O 1
ATOM 801 N N . PRO A 1 102 ? 7.952 8.757 -13.973 1.00 60.72 102 PRO A N 1
ATOM 802 C CA . PRO A 1 102 ? 8.033 7.450 -13.336 1.00 60.72 102 PRO A CA 1
ATOM 803 C C . PRO A 1 102 ? 7.730 7.614 -11.837 1.00 60.72 102 PRO A C 1
ATOM 805 O O . PRO A 1 102 ? 8.150 8.596 -11.212 1.00 60.72 102 PRO A O 1
ATOM 808 N N . GLN A 1 103 ? 6.958 6.695 -11.251 1.00 56.06 103 GLN A N 1
ATOM 809 C CA . GLN A 1 103 ? 6.786 6.674 -9.797 1.00 56.06 103 GLN A CA 1
ATOM 810 C C . GLN A 1 103 ? 8.012 6.007 -9.163 1.00 56.06 103 GLN A C 1
ATOM 812 O O . GLN A 1 103 ? 8.127 4.782 -9.205 1.00 56.06 103 GLN A O 1
ATOM 817 N N . VAL A 1 104 ? 8.909 6.837 -8.621 1.00 51.03 104 VAL A N 1
ATOM 818 C CA . VAL A 1 104 ? 10.017 6.432 -7.735 1.00 51.03 104 VAL A CA 1
ATOM 819 C C . VAL A 1 104 ? 9.459 5.939 -6.407 1.00 51.03 104 VAL A C 1
ATOM 821 O O . VAL A 1 104 ? 8.589 6.659 -5.858 1.00 51.03 104 VAL A O 1
#

Sequence (104 aa):
MKFDDILAQQTGEFGPYQARVYVLACLPLLTQAIMSILPVFTLASLRHRCAIPGLPNDTYAVQSERHQQLINASIPWEKDGDGWARSSCYMYRPGNNITWGPQV

Foldseek 3Di:
DVVVVVCCVPPNDCDPVNVVVVVVVVVVVVVVVVVVCVCVVVVDDDDAADDDPPDPPDDPDQPDPVSVVVCPVPWDWDDDPPDIDTDHFWDFDDDPDTDTDDDD